Protein AF-A0A496TDQ1-F1 (afdb_monomer_lite)

Radius of gyration: 11.69 Å; chains: 1; bounding box: 21×22×32 Å

Secondary structure (DSSP, 8-state):
-HHHHHHHHHHHTT-------S-HHHHTTSS----EETTEE--

Sequence (43 aa):
ALHDLLWRLSREQNQTIVIVTHNQQLAQRGDRIVELYDGKIVN

Structure (mmCIF, N/CA/C/O backbone):
data_AF-A0A496TDQ1-F1
#
_entry.id   AF-A0A496TDQ1-F1
#
loop_
_atom_site.group_PDB
_atom_site.id
_atom_site.type_symbol
_atom_site.label_atom_id
_atom_site.label_alt_id
_atom_site.label_comp_id
_atom_site.label_asym_id
_atom_site.label_entity_id
_atom_site.label_seq_id
_atom_site.pdbx_PDB_ins_code
_atom_site.Cartn_x
_atom_site.Cartn_y
_atom_site.Cartn_z
_atom_site.occupancy
_atom_site.B_iso_or_equiv
_atom_site.auth_seq_id
_atom_site.auth_comp_id
_atom_site.auth_asym_id
_atom_site.auth_atom_id
_atom_site.pdbx_PDB_model_num
ATOM 1 N N . ALA A 1 1 ? 1.063 10.924 6.069 1.00 71.12 1 ALA A N 1
ATOM 2 C CA . ALA A 1 1 ? -0.201 11.588 6.449 1.00 71.12 1 ALA A CA 1
ATOM 3 C C . ALA A 1 1 ? -1.426 10.840 5.909 1.00 71.12 1 ALA A C 1
ATOM 5 O O . ALA A 1 1 ? -2.009 10.076 6.661 1.00 71.12 1 ALA A O 1
ATOM 6 N N . LEU A 1 2 ? -1.817 10.971 4.628 1.00 83.06 2 LEU A N 1
ATOM 7 C CA . LEU A 1 2 ? -3.030 10.294 4.110 1.00 83.06 2 LEU A CA 1
ATOM 8 C C . LEU A 1 2 ? -2.942 8.760 4.170 1.00 83.06 2 LEU A C 1
ATOM 10 O O . LEU A 1 2 ? -3.879 8.091 4.588 1.00 83.06 2 LEU A O 1
ATOM 14 N N . HIS A 1 3 ? -1.794 8.200 3.793 1.00 85.56 3 HIS A N 1
ATOM 15 C CA . HIS A 1 3 ? -1.569 6.756 3.849 1.00 85.56 3 HIS A CA 1
ATOM 16 C C . HIS A 1 3 ? -1.670 6.198 5.279 1.00 85.56 3 HIS A C 1
ATOM 18 O O . HIS A 1 3 ? -2.087 5.061 5.445 1.00 85.56 3 HIS A O 1
ATOM 24 N N . ASP A 1 4 ? -1.361 6.988 6.315 1.00 89.38 4 ASP A N 1
ATOM 25 C CA . ASP A 1 4 ? -1.445 6.536 7.711 1.00 89.38 4 ASP A CA 1
ATOM 26 C C . ASP A 1 4 ? -2.901 6.281 8.113 1.00 89.38 4 ASP A C 1
ATOM 28 O O . ASP A 1 4 ? -3.195 5.293 8.784 1.00 89.38 4 ASP A O 1
ATOM 32 N N . LEU A 1 5 ? -3.819 7.128 7.633 1.00 91.19 5 LEU A N 1
ATOM 33 C CA . LEU A 1 5 ? -5.254 6.933 7.813 1.00 91.19 5 LEU A CA 1
ATOM 34 C C . LEU A 1 5 ? -5.733 5.653 7.118 1.00 91.19 5 LEU A C 1
ATOM 36 O O . LEU A 1 5 ? -6.466 4.879 7.724 1.00 91.19 5 LEU A O 1
ATOM 40 N N . LEU A 1 6 ? -5.296 5.401 5.879 1.00 91.44 6 LEU A N 1
ATOM 41 C CA . LEU A 1 6 ? -5.674 4.189 5.142 1.00 91.44 6 LEU A CA 1
ATOM 42 C C . LEU A 1 6 ? -5.230 2.919 5.880 1.00 91.44 6 LEU A C 1
ATOM 44 O O . LEU A 1 6 ? -6.027 2.000 6.055 1.00 91.44 6 LEU A O 1
ATOM 48 N N . TRP A 1 7 ? -3.993 2.887 6.381 1.00 91.69 7 TRP A N 1
ATOM 49 C CA . TRP A 1 7 ? -3.496 1.745 7.153 1.00 91.69 7 TRP A CA 1
ATOM 50 C C . TRP A 1 7 ? -4.255 1.542 8.456 1.00 91.69 7 TRP A C 1
ATOM 52 O O . TRP A 1 7 ? -4.566 0.408 8.820 1.00 91.69 7 TRP A O 1
ATOM 62 N N . ARG A 1 8 ? -4.571 2.638 9.148 1.00 92.94 8 ARG A N 1
ATOM 63 C CA . ARG A 1 8 ? -5.367 2.592 10.370 1.00 92.94 8 ARG A CA 1
ATOM 64 C C . ARG A 1 8 ? -6.757 2.019 10.098 1.00 92.94 8 ARG A C 1
ATOM 66 O O . ARG A 1 8 ? -7.151 1.081 10.779 1.00 92.94 8 ARG A O 1
ATOM 73 N N . LEU A 1 9 ? -7.447 2.508 9.069 1.00 92.88 9 LEU A N 1
ATOM 74 C CA . LEU A 1 9 ? -8.768 2.008 8.679 1.00 92.88 9 LEU A CA 1
ATOM 75 C C . LEU A 1 9 ? -8.732 0.529 8.281 1.00 92.88 9 LEU A C 1
ATOM 77 O O . LEU A 1 9 ? -9.606 -0.222 8.707 1.00 92.88 9 LEU A O 1
ATOM 81 N N . SER A 1 10 ? -7.720 0.100 7.518 1.00 93.75 10 SER A N 1
ATOM 82 C CA . SER A 1 10 ? -7.549 -1.314 7.156 1.00 93.75 10 SER A CA 1
ATOM 83 C C . SER A 1 10 ? -7.449 -2.206 8.396 1.00 93.75 10 SER A C 1
ATOM 85 O O .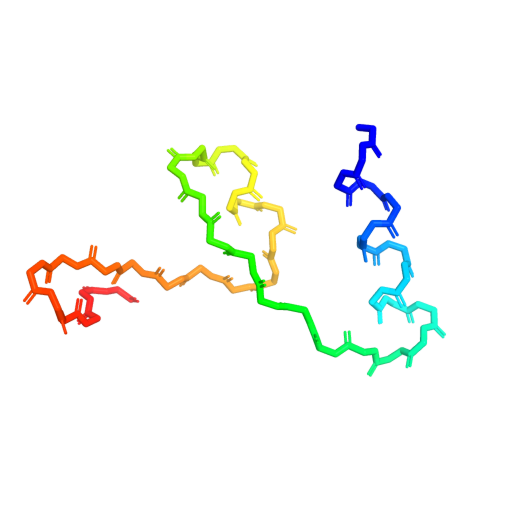 SER A 1 10 ? -8.141 -3.221 8.471 1.00 93.75 10 SER A O 1
ATOM 87 N N . ARG A 1 11 ? -6.652 -1.799 9.397 1.00 92.62 11 ARG A N 1
ATOM 88 C CA . ARG A 1 11 ? -6.438 -2.566 10.636 1.00 92.62 11 ARG A CA 1
ATOM 89 C C . ARG A 1 11 ? -7.640 -2.520 11.578 1.00 92.62 11 ARG A C 1
ATOM 91 O O . ARG A 1 11 ? -8.001 -3.544 12.140 1.00 92.62 11 ARG A O 1
ATOM 98 N N . GLU A 1 12 ? -8.255 -1.353 11.756 1.00 96.94 12 GLU A N 1
ATOM 99 C CA . GLU A 1 12 ? -9.390 -1.180 12.674 1.00 96.94 12 GLU A CA 1
ATOM 100 C C . GLU A 1 12 ? -10.665 -1.853 12.152 1.00 96.94 12 GLU A C 1
ATOM 102 O O . GLU A 1 12 ? -11.435 -2.395 12.940 1.00 96.94 12 GLU A O 1
ATOM 107 N N . GLN A 1 13 ? -10.884 -1.848 10.835 1.00 96.19 13 GLN A N 1
ATOM 108 C CA . GLN A 1 13 ? -12.100 -2.396 10.225 1.00 96.19 13 GLN A CA 1
ATOM 109 C C . GLN A 1 13 ? -11.899 -3.775 9.583 1.00 96.19 13 GLN A C 1
ATOM 111 O O . GLN A 1 13 ? -12.827 -4.291 8.964 1.00 96.19 13 GLN A O 1
ATOM 116 N N . ASN A 1 14 ? -10.708 -4.375 9.704 1.00 94.38 14 ASN A N 1
ATOM 117 C CA . ASN A 1 14 ? -10.327 -5.608 9.000 1.00 94.38 14 ASN A CA 1
ATOM 118 C C . ASN A 1 14 ? -10.617 -5.550 7.488 1.00 94.38 14 ASN A C 1
ATOM 120 O O . ASN A 1 14 ? -11.007 -6.541 6.868 1.00 94.38 14 ASN A O 1
ATOM 124 N N . GLN A 1 15 ? -10.457 -4.370 6.889 1.00 93.69 15 GLN A N 1
ATOM 125 C CA . GLN A 1 15 ? -10.744 -4.148 5.480 1.00 93.69 15 GLN A CA 1
ATOM 126 C C . GLN A 1 15 ? -9.476 -4.332 4.648 1.00 93.69 15 GLN A C 1
ATOM 128 O O . GLN A 1 15 ? -8.430 -3.750 4.942 1.00 93.69 15 GLN A O 1
ATOM 133 N N . THR A 1 16 ? -9.575 -5.101 3.565 1.00 95.31 16 THR A N 1
ATOM 134 C CA . THR A 1 16 ? -8.495 -5.224 2.582 1.00 95.31 16 THR A CA 1
ATOM 135 C C . THR A 1 16 ? -8.424 -3.966 1.719 1.00 95.31 16 THR A C 1
ATOM 137 O O . THR A 1 16 ? -9.425 -3.553 1.135 1.00 95.31 16 THR A O 1
ATOM 140 N N . ILE A 1 17 ? -7.233 -3.374 1.611 1.00 94.94 17 ILE A N 1
ATOM 141 C CA . ILE A 1 17 ? -6.972 -2.202 0.769 1.00 94.94 17 ILE A CA 1
ATOM 142 C C . ILE A 1 17 ? -5.925 -2.568 -0.282 1.00 94.94 17 ILE A C 1
ATOM 144 O O . ILE A 1 17 ? -4.871 -3.107 0.045 1.00 94.94 17 ILE A O 1
ATOM 148 N 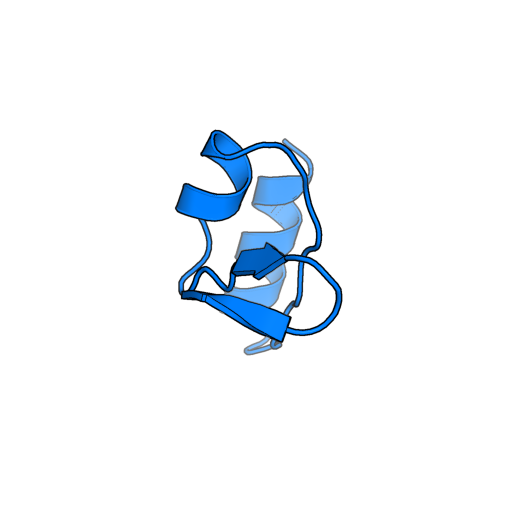N . VAL A 1 18 ? -6.205 -2.230 -1.542 1.00 95.69 18 VAL A N 1
ATOM 149 C CA . VAL A 1 18 ? -5.247 -2.323 -2.651 1.00 95.69 18 VAL A CA 1
ATOM 150 C C . VAL A 1 18 ? -4.825 -0.911 -3.039 1.00 95.69 18 VAL A C 1
ATOM 152 O O . VAL A 1 18 ? -5.672 -0.066 -3.325 1.00 95.69 18 VAL A O 1
ATOM 155 N N . ILE A 1 19 ? -3.518 -0.648 -3.043 1.00 94.44 19 ILE A N 1
ATOM 156 C CA . ILE A 1 19 ? -2.943 0.652 -3.409 1.00 94.44 19 ILE A CA 1
ATOM 157 C C . ILE A 1 19 ? -2.043 0.458 -4.625 1.00 94.44 19 ILE A C 1
ATOM 159 O O . ILE A 1 19 ? -1.121 -0.351 -4.589 1.00 94.44 19 ILE A O 1
ATOM 163 N N . VAL A 1 20 ? -2.283 1.236 -5.680 1.00 95.38 20 VAL A N 1
ATOM 164 C CA . VAL A 1 20 ? -1.412 1.298 -6.860 1.00 95.38 20 VAL A CA 1
ATOM 165 C C . VAL A 1 20 ? -0.554 2.550 -6.759 1.00 95.38 20 VAL A C 1
ATOM 167 O O . VAL A 1 20 ? -1.066 3.653 -6.5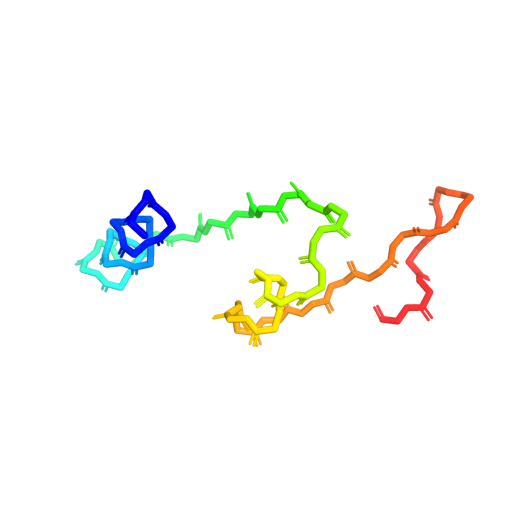63 1.00 95.38 20 VAL A O 1
ATOM 170 N N . THR A 1 21 ? 0.764 2.394 -6.855 1.00 94.38 21 THR A N 1
ATOM 171 C CA . THR A 1 21 ? 1.696 3.517 -6.747 1.00 94.38 21 THR A CA 1
ATOM 172 C C . THR A 1 21 ? 2.995 3.246 -7.495 1.00 94.38 21 THR A C 1
ATOM 174 O O . THR A 1 21 ? 3.442 2.108 -7.579 1.00 94.38 21 THR A O 1
ATOM 177 N N . HIS A 1 22 ? 3.629 4.312 -7.986 1.00 94.81 22 HIS A N 1
ATOM 178 C CA . HIS A 1 22 ? 5.018 4.286 -8.454 1.00 94.81 22 HIS A CA 1
ATOM 179 C C . HIS A 1 22 ? 6.024 4.653 -7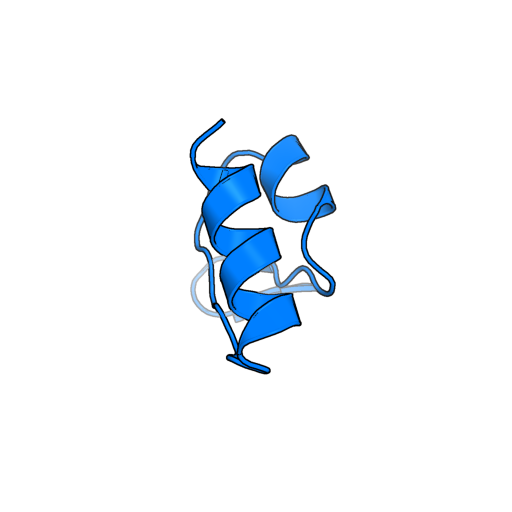.345 1.00 94.81 22 HIS A C 1
ATOM 181 O O . HIS A 1 22 ? 7.229 4.650 -7.576 1.00 94.81 22 HIS A O 1
ATOM 187 N N . ASN A 1 23 ? 5.560 4.989 -6.134 1.00 94.38 23 ASN A N 1
ATOM 188 C CA . ASN A 1 23 ? 6.431 5.312 -5.006 1.00 94.38 23 ASN A CA 1
ATOM 189 C C . ASN A 1 23 ? 6.793 4.041 -4.221 1.00 94.38 23 ASN A C 1
ATOM 191 O O . ASN A 1 23 ? 5.985 3.526 -3.445 1.00 94.38 23 ASN A O 1
ATOM 195 N N . GLN A 1 24 ? 8.035 3.579 -4.370 1.00 93.06 24 GLN A N 1
ATOM 196 C CA . GLN A 1 24 ? 8.532 2.383 -3.683 1.00 93.06 24 GLN A CA 1
ATOM 197 C C . GLN A 1 24 ? 8.488 2.494 -2.153 1.00 93.06 24 GLN A C 1
ATOM 199 O O . GLN A 1 24 ? 8.147 1.520 -1.489 1.00 93.06 24 GLN A O 1
ATOM 204 N N . GLN A 1 25 ? 8.754 3.673 -1.579 1.00 93.56 25 GLN A N 1
ATOM 205 C CA . GLN A 1 25 ? 8.694 3.866 -0.124 1.00 93.56 25 GLN A CA 1
ATOM 206 C C . GLN A 1 25 ? 7.273 3.671 0.415 1.00 93.56 25 GLN A C 1
ATOM 208 O O . GLN A 1 25 ? 7.092 3.202 1.534 1.00 93.56 25 GLN A O 1
ATOM 213 N N . LEU A 1 26 ? 6.249 4.024 -0.372 1.00 92.44 26 LEU A N 1
ATOM 214 C CA . LEU A 1 26 ? 4.859 3.774 0.003 1.00 92.44 26 LEU A CA 1
ATOM 215 C C . LEU A 1 26 ? 4.506 2.288 -0.127 1.00 92.44 26 LEU A C 1
ATOM 217 O O . LEU A 1 26 ? 3.867 1.747 0.772 1.00 92.44 26 LEU A O 1
ATOM 221 N N . ALA A 1 27 ? 4.936 1.633 -1.208 1.00 94.38 27 ALA A N 1
ATOM 222 C CA . ALA A 1 27 ? 4.707 0.204 -1.420 1.00 94.38 27 ALA A CA 1
ATOM 223 C C . ALA A 1 27 ? 5.318 -0.649 -0.294 1.00 94.38 27 ALA A C 1
ATOM 225 O O . ALA A 1 27 ? 4.652 -1.537 0.229 1.00 94.38 27 ALA A O 1
ATOM 226 N N . GLN A 1 28 ? 6.528 -0.30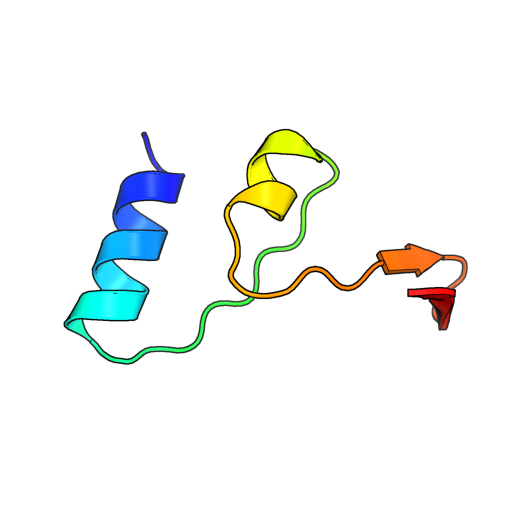3 0.160 1.00 93.44 28 GLN A N 1
ATOM 227 C CA . GLN A 1 28 ? 7.236 -0.961 1.271 1.00 93.44 28 GLN A CA 1
ATOM 228 C C . GLN A 1 28 ? 6.496 -0.937 2.612 1.00 93.44 28 GLN A C 1
ATOM 230 O O . GLN A 1 28 ? 6.866 -1.664 3.530 1.00 93.44 28 GLN A O 1
ATOM 235 N N . ARG A 1 29 ? 5.462 -0.105 2.747 1.00 92.44 29 ARG A N 1
ATOM 236 C CA . ARG A 1 29 ? 4.638 -0.041 3.956 1.00 92.44 29 ARG A CA 1
ATOM 237 C C . ARG A 1 29 ? 3.438 -0.983 3.935 1.00 92.44 29 ARG A C 1
ATOM 239 O O . ARG A 1 29 ? 2.813 -1.149 4.980 1.00 92.44 29 ARG A O 1
ATOM 246 N N . GLY A 1 30 ? 3.078 -1.515 2.770 1.00 92.12 30 GLY A N 1
ATOM 247 C CA . GLY A 1 30 ? 2.015 -2.504 2.643 1.00 92.12 30 GLY A CA 1
ATOM 248 C C . GLY A 1 30 ? 2.476 -3.878 3.119 1.00 92.12 30 GLY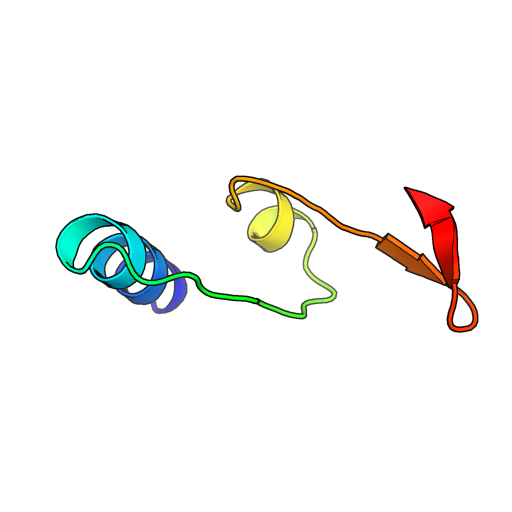 A C 1
ATOM 249 O O . GLY A 1 30 ? 3.667 -4.175 3.127 1.00 92.12 30 GLY A O 1
ATOM 250 N N . ASP A 1 31 ? 1.525 -4.738 3.481 1.00 93.25 31 ASP A N 1
ATOM 251 C CA . ASP A 1 31 ? 1.842 -6.098 3.938 1.00 93.25 31 ASP A CA 1
ATOM 252 C C . ASP A 1 31 ? 2.378 -6.984 2.797 1.00 93.25 31 ASP A C 1
ATOM 254 O O . ASP A 1 31 ? 3.100 -7.953 3.031 1.00 93.25 31 ASP A O 1
ATOM 258 N N . ARG A 1 32 ? 2.019 -6.662 1.546 1.00 94.44 32 ARG A N 1
ATOM 259 C CA . ARG A 1 32 ? 2.482 -7.333 0.326 1.00 94.44 32 ARG A CA 1
ATOM 260 C C . ARG A 1 32 ? 2.693 -6.315 -0.790 1.00 94.44 32 ARG A C 1
ATOM 262 O O . ARG A 1 32 ? 1.911 -5.376 -0.928 1.00 94.44 32 ARG A O 1
ATOM 269 N N . ILE A 1 33 ? 3.707 -6.558 -1.613 1.00 96.25 33 ILE A N 1
ATOM 270 C CA . ILE A 1 33 ? 4.000 -5.790 -2.826 1.00 96.25 33 ILE A CA 1
ATOM 271 C C . ILE A 1 33 ? 3.847 -6.737 -4.011 1.00 96.25 33 ILE A C 1
ATOM 273 O O . ILE A 1 33 ? 4.325 -7.865 -3.950 1.00 96.25 33 ILE A O 1
ATOM 277 N N . VAL A 1 34 ? 3.154 -6.282 -5.053 1.00 96.38 34 VAL A N 1
ATOM 278 C CA . VAL A 1 34 ? 3.024 -6.987 -6.332 1.00 96.38 34 VAL A CA 1
ATOM 279 C C . VAL A 1 34 ? 3.504 -6.036 -7.412 1.00 96.38 34 VAL A C 1
ATOM 281 O O . VAL A 1 34 ? 2.997 -4.915 -7.516 1.00 96.38 34 VAL A O 1
ATOM 284 N N . GLU A 1 35 ? 4.477 -6.470 -8.205 1.00 96.75 35 GLU A N 1
ATOM 285 C CA . GLU A 1 35 ? 5.035 -5.658 -9.285 1.00 96.75 35 GLU A CA 1
ATOM 286 C C . GLU A 1 35 ? 4.405 -6.053 -10.618 1.00 96.75 35 GLU A C 1
ATOM 288 O O . GLU A 1 35 ? 4.320 -7.233 -10.961 1.00 96.75 35 GLU A O 1
ATOM 293 N N . LEU A 1 36 ? 3.954 -5.048 -11.371 1.00 95.38 36 LEU A N 1
ATOM 294 C CA . LEU A 1 36 ? 3.379 -5.226 -12.698 1.00 95.38 36 LEU A CA 1
ATOM 295 C C . LEU A 1 36 ? 4.319 -4.655 -13.757 1.00 95.38 36 LEU A C 1
ATOM 297 O O . LEU A 1 36 ? 4.699 -3.487 -13.688 1.00 95.38 36 LEU A O 1
ATOM 301 N N . TYR A 1 37 ? 4.634 -5.467 -14.761 1.00 96.25 37 TYR A N 1
ATOM 302 C CA . TYR A 1 37 ? 5.398 -5.061 -15.936 1.00 96.25 37 TYR A CA 1
ATOM 303 C C . TYR A 1 37 ? 4.772 -5.688 -17.182 1.00 96.25 37 TYR A C 1
ATOM 305 O O . TYR A 1 37 ? 4.487 -6.885 -17.196 1.00 96.25 37 TYR A O 1
ATOM 313 N N . ASP A 1 38 ? 4.491 -4.870 -18.199 1.00 96.38 38 ASP A N 1
ATOM 314 C CA . ASP A 1 38 ? 3.839 -5.290 -19.449 1.00 96.38 38 ASP A CA 1
ATOM 315 C C . ASP A 1 38 ? 2.596 -6.180 -19.243 1.00 96.38 38 ASP A C 1
ATOM 317 O O . ASP A 1 38 ? 2.405 -7.210 -19.890 1.00 96.38 38 ASP A O 1
ATOM 321 N N . GLY A 1 39 ? 1.742 -5.789 -18.289 1.00 94.62 39 GLY A N 1
ATOM 322 C CA . GLY A 1 39 ? 0.494 -6.493 -17.973 1.00 94.62 39 GLY A CA 1
ATOM 323 C C . GLY A 1 39 ? 0.669 -7.826 -17.237 1.00 94.62 39 GLY A C 1
ATOM 324 O O . GLY A 1 39 ? -0.311 -8.547 -17.054 1.00 94.62 39 GLY A O 1
ATOM 325 N N . LYS A 1 40 ? 1.887 -8.164 -16.804 1.00 96.38 40 LYS A N 1
ATOM 326 C CA . LYS A 1 40 ? 2.199 -9.391 -16.063 1.00 96.38 40 LYS A CA 1
ATOM 327 C C . LYS A 1 40 ? 2.655 -9.071 -14.647 1.00 96.38 40 LYS A C 1
ATOM 329 O O . LYS A 1 40 ? 3.302 -8.054 -14.419 1.00 96.38 40 LYS A O 1
ATOM 334 N N . ILE A 1 41 ? 2.346 -9.972 -13.717 1.00 96.44 41 ILE A N 1
ATOM 335 C CA . ILE A 1 41 ? 2.962 -9.981 -12.388 1.00 96.44 41 ILE A CA 1
ATOM 336 C C . ILE A 1 41 ? 4.380 -10.520 -12.549 1.00 96.44 41 ILE A C 1
ATOM 338 O O . ILE A 1 41 ? 4.558 -11.605 -13.105 1.00 96.44 41 ILE A O 1
ATOM 342 N N . VAL A 1 42 ? 5.369 -9.752 -12.102 1.00 95.00 42 VAL A N 1
ATOM 343 C CA . VAL A 1 42 ? 6.789 -10.114 -12.240 1.00 95.00 42 VAL A CA 1
ATOM 344 C C . VAL A 1 42 ? 7.472 -10.447 -10.914 1.00 95.00 42 VAL A C 1
ATOM 346 O O . VAL A 1 42 ? 8.571 -10.995 -10.942 1.00 95.00 42 VAL A O 1
ATOM 349 N N . ASN A 1 43 ? 6.818 -10.167 -9.782 1.00 80.56 43 ASN A N 1
ATOM 350 C CA . ASN A 1 43 ? 7.310 -10.410 -8.424 1.00 80.56 43 ASN A CA 1
ATOM 351 C C . ASN A 1 43 ? 6.139 -10.698 -7.475 1.00 80.56 43 ASN A C 1
ATOM 353 O O . ASN A 1 43 ? 5.121 -9.967 -7.585 1.00 80.56 43 ASN A O 1
#

Foldseek 3Di:
DVLVVVVVCCVVVVDDDDDDDPDPVSQVPDPDHWDDDPNDTPD

pLDDT: mean 92.92, std 4.74, range [71.12, 96.94]